Protein AF-A0A9Q1BJV1-F1 (afdb_monomer_lite)

Sequence (121 aa):
MAYTDNLCSFRCLAHHLKSDGDVSEETSMTLYRKYQTAVGKDIQPANFEGVSLLELGIIEKILKCNIYVYELKLDLESGQTSQDRESTMAELLRRSPCRYPDTIYLNYFEGHFSYTQRLDK

Secondary structure (DSSP, 8-state):
----STTHHHHHHHHHH-TTS---HHHHHHHHHHHHHHHT----GGG-----TTTHHHHHHHHTEEEEEEEEEE-------S-S---EEEEEEE--S---SEEEEEEEETTEEEEE--TT-

Organism: Holothuria leucospilota (NCBI:txid206669)

Radius of gyration: 16.23 Å; chains: 1; bounding box: 43×34×43 Å

Foldseek 3Di:
DPDPFQLQVLQLVLCVVCVPDDRDPVSSVVLVVQLCVQVVHDDDRVRDLHADPVSVLSSCVVNLEWEWEWEWDFPPPDPDPPDDDRDTDIHTPD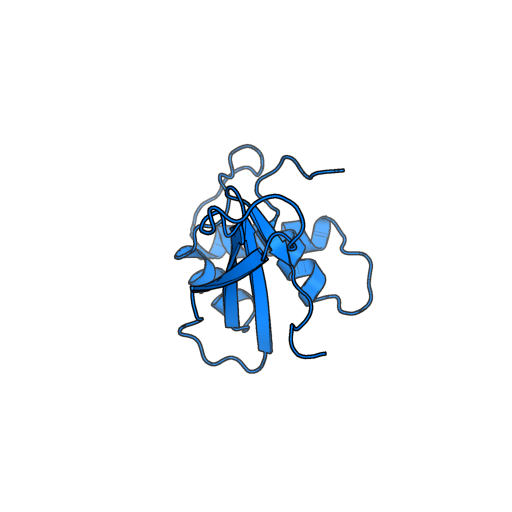GGPDDGPHYWYWYDDPSGTDGDDDPPD

pLDDT: mean 77.23, std 15.17, range [34.16, 93.19]

Structure (mmCIF, N/CA/C/O backbone):
data_AF-A0A9Q1BJV1-F1
#
_entry.id   AF-A0A9Q1BJV1-F1
#
loop_
_atom_site.group_PDB
_atom_site.id
_atom_site.type_symbol
_atom_site.label_atom_id
_atom_site.label_alt_id
_atom_site.label_comp_id
_atom_site.label_asym_id
_atom_site.label_entity_id
_atom_site.label_seq_id
_atom_site.pdbx_PDB_ins_code
_atom_site.Cartn_x
_atom_site.Cartn_y
_atom_site.Cartn_z
_atom_site.occupancy
_atom_site.B_iso_or_equiv
_atom_site.auth_seq_id
_atom_site.auth_comp_id
_atom_site.auth_asym_id
_atom_site.auth_atom_id
_atom_site.pdbx_PDB_model_num
ATOM 1 N N . MET A 1 1 ? 1.399 9.147 -16.723 1.00 34.16 1 MET A N 1
ATOM 2 C CA . MET A 1 1 ? 2.051 10.079 -15.777 1.00 34.16 1 MET A CA 1
ATOM 3 C C . MET A 1 1 ? 2.532 9.263 -14.596 1.00 34.16 1 MET A C 1
ATOM 5 O O . MET A 1 1 ? 1.733 8.504 -14.064 1.00 34.16 1 MET A O 1
ATOM 9 N N . ALA A 1 2 ? 3.811 9.355 -14.233 1.00 46.75 2 ALA A N 1
ATOM 10 C CA . ALA A 1 2 ? 4.285 8.783 -12.978 1.00 46.75 2 ALA A CA 1
ATOM 11 C C . ALA A 1 2 ? 3.706 9.624 -11.833 1.00 46.75 2 ALA A C 1
ATOM 13 O O . ALA A 1 2 ? 3.829 10.849 -11.848 1.00 46.75 2 ALA A O 1
ATOM 14 N N . TYR A 1 3 ? 3.007 8.988 -10.898 1.00 52.84 3 TYR A N 1
ATOM 15 C CA . TYR A 1 3 ? 2.522 9.669 -9.702 1.00 52.84 3 TYR A CA 1
ATOM 16 C C . TYR A 1 3 ? 3.732 10.021 -8.827 1.00 52.84 3 TYR A C 1
ATOM 18 O O . TYR A 1 3 ? 4.533 9.142 -8.522 1.00 52.84 3 TYR A O 1
ATOM 26 N N . THR A 1 4 ? 3.884 11.293 -8.457 1.00 60.56 4 THR A N 1
ATOM 27 C CA . THR A 1 4 ? 5.036 11.797 -7.683 1.00 60.56 4 THR A CA 1
ATOM 28 C C . THR A 1 4 ? 4.801 11.797 -6.173 1.00 60.56 4 THR A C 1
ATOM 30 O O . THR A 1 4 ? 5.626 12.307 -5.424 1.00 60.56 4 THR A O 1
ATOM 33 N N . ASP A 1 5 ? 3.662 11.282 -5.715 1.00 66.94 5 ASP A N 1
ATOM 34 C CA . ASP A 1 5 ? 3.328 11.156 -4.302 1.00 66.94 5 ASP A CA 1
ATOM 35 C C . ASP A 1 5 ? 3.464 9.701 -3.825 1.00 66.94 5 ASP A C 1
ATOM 37 O O . ASP A 1 5 ? 3.259 8.729 -4.559 1.00 66.94 5 ASP A O 1
ATOM 41 N N . ASN A 1 6 ? 3.774 9.525 -2.542 1.00 77.06 6 ASN A N 1
ATOM 42 C CA . ASN A 1 6 ? 4.031 8.201 -1.969 1.00 77.06 6 ASN A CA 1
ATOM 43 C C . ASN A 1 6 ? 2.744 7.414 -1.651 1.00 77.06 6 ASN A C 1
ATOM 45 O O . ASN A 1 6 ? 2.741 6.502 -0.829 1.00 77.06 6 ASN A O 1
ATOM 49 N N . LEU A 1 7 ? 1.633 7.735 -2.323 1.00 80.12 7 LEU A N 1
ATOM 50 C CA . LEU A 1 7 ? 0.338 7.056 -2.190 1.00 80.12 7 LEU A CA 1
ATOM 51 C C . LEU A 1 7 ? 0.198 5.840 -3.127 1.00 80.12 7 LEU A C 1
ATOM 53 O O . LEU A 1 7 ? -0.883 5.254 -3.227 1.00 80.12 7 LEU A O 1
ATOM 57 N N . CYS A 1 8 ? 1.277 5.448 -3.817 1.00 79.12 8 CYS A N 1
ATOM 58 C CA . CYS A 1 8 ? 1.302 4.353 -4.792 1.00 79.12 8 CYS A CA 1
ATOM 59 C C . CYS A 1 8 ? 0.718 3.038 -4.250 1.00 79.12 8 CYS A C 1
ATOM 61 O O . CYS A 1 8 ? -0.095 2.408 -4.925 1.00 79.12 8 CYS A O 1
ATOM 63 N N . SER A 1 9 ? 1.026 2.674 -3.005 1.00 78.19 9 SER A N 1
ATOM 64 C CA . SER A 1 9 ? 0.474 1.492 -2.342 1.00 78.19 9 SER A CA 1
ATOM 65 C C . SER A 1 9 ? -1.051 1.565 -2.218 1.00 78.19 9 SER A C 1
ATOM 67 O O . SER A 1 9 ? -1.728 0.608 -2.577 1.00 78.19 9 SER A O 1
ATOM 69 N N . PHE A 1 10 ? -1.636 2.701 -1.828 1.00 84.75 10 PHE A N 1
ATOM 70 C CA . PHE A 1 10 ? -3.099 2.841 -1.750 1.00 84.75 10 PHE A CA 1
ATOM 71 C C . PHE A 1 10 ? -3.784 2.788 -3.110 1.00 84.75 10 PHE A C 1
ATOM 73 O O . PHE A 1 10 ? -4.866 2.212 -3.211 1.00 84.75 10 PHE A O 1
ATOM 80 N N . ARG A 1 11 ? -3.146 3.313 -4.160 1.00 82.81 11 ARG A N 1
ATOM 81 C CA . ARG A 1 11 ? -3.661 3.189 -5.532 1.00 82.81 11 ARG A CA 1
ATOM 82 C C . ARG A 1 11 ? -3.648 1.744 -6.012 1.00 82.81 11 ARG A C 1
ATOM 84 O O . ARG A 1 11 ? -4.652 1.276 -6.541 1.00 82.81 11 ARG A O 1
ATOM 91 N N . CYS A 1 12 ? -2.556 1.019 -5.761 1.00 77.06 12 CYS A N 1
ATOM 92 C CA . CYS A 1 12 ? -2.451 -0.410 -6.069 1.00 77.06 12 CYS A CA 1
ATOM 93 C C . CYS A 1 12 ? -3.575 -1.209 -5.397 1.00 77.06 12 CYS A C 1
ATOM 95 O O . CYS A 1 12 ? -4.214 -2.059 -6.014 1.00 77.06 12 CYS A O 1
ATOM 97 N N . LEU A 1 13 ? -3.859 -0.895 -4.135 1.00 78.56 13 LEU A N 1
ATOM 98 C CA . LEU A 1 13 ? -4.906 -1.555 -3.361 1.00 78.56 13 LEU A CA 1
ATOM 99 C C . LEU A 1 13 ? -6.307 -1.180 -3.848 1.00 78.56 13 LEU A C 1
ATOM 101 O O . LEU A 1 13 ? -7.168 -2.045 -3.973 1.00 78.56 13 LEU A O 1
ATOM 105 N N . ALA A 1 14 ? -6.540 0.094 -4.156 1.00 80.94 14 ALA A N 1
ATOM 106 C CA . ALA A 1 14 ? -7.817 0.555 -4.681 1.00 80.94 14 ALA A CA 1
ATOM 107 C C . ALA A 1 14 ? -8.132 -0.079 -6.050 1.00 80.94 14 ALA A C 1
ATOM 109 O O . ALA A 1 14 ? -9.287 -0.418 -6.303 1.00 80.94 14 ALA A O 1
ATOM 110 N N . HIS A 1 15 ? -7.109 -0.326 -6.874 1.00 77.56 15 HIS A N 1
ATOM 111 C CA . HIS A 1 15 ? -7.230 -1.092 -8.116 1.00 77.56 15 HIS A CA 1
ATOM 112 C C . HIS A 1 15 ? -7.591 -2.558 -7.872 1.00 77.56 15 HIS A C 1
ATOM 114 O O . HIS A 1 15 ? -8.456 -3.100 -8.551 1.00 77.56 15 HIS A O 1
ATOM 120 N N . HIS A 1 16 ? -6.983 -3.212 -6.882 1.00 76.25 16 HIS A N 1
ATOM 121 C CA . HIS A 1 16 ? -7.348 -4.588 -6.547 1.00 76.25 16 HIS A CA 1
ATOM 122 C C . HIS A 1 16 ? -8.817 -4.718 -6.101 1.00 76.25 16 HIS A C 1
ATOM 124 O O . HIS A 1 16 ? -9.500 -5.667 -6.481 1.00 76.25 16 HIS A O 1
ATOM 130 N N . LEU A 1 17 ? -9.314 -3.748 -5.325 1.00 72.62 17 LEU A N 1
ATOM 131 C CA . LEU A 1 17 ? -10.692 -3.736 -4.821 1.00 72.62 17 LEU A CA 1
ATOM 132 C C . LEU A 1 17 ? -11.741 -3.448 -5.904 1.00 72.62 17 LEU A C 1
ATOM 134 O O . LEU A 1 17 ? -12.892 -3.854 -5.756 1.00 72.62 17 LEU A O 1
ATOM 138 N N . LYS A 1 18 ? -11.374 -2.728 -6.970 1.00 69.69 18 LYS A N 1
ATOM 139 C CA . LYS A 1 18 ? -12.258 -2.419 -8.098 1.00 69.69 18 LYS A CA 1
ATOM 140 C C . LYS A 1 18 ? -11.823 -3.225 -9.313 1.00 69.69 18 LYS A C 1
ATOM 142 O O . LYS A 1 18 ? -11.171 -2.708 -10.208 1.00 69.69 18 LYS A O 1
ATOM 147 N N . SER A 1 19 ? -12.206 -4.496 -9.332 1.00 56.78 19 SER A N 1
ATOM 148 C CA . SER A 1 19 ? -11.769 -5.478 -10.330 1.00 56.78 19 SER A CA 1
ATOM 149 C C . SER A 1 19 ? -12.087 -5.116 -11.794 1.00 56.78 19 SER A C 1
ATOM 151 O O . SER A 1 19 ? -11.478 -5.717 -12.666 1.00 56.78 19 SER A O 1
ATOM 153 N N . ASP A 1 20 ? -12.968 -4.138 -12.063 1.00 52.97 20 ASP A N 1
ATOM 154 C CA . ASP A 1 20 ? -13.403 -3.726 -13.416 1.00 52.97 20 ASP A CA 1
ATOM 155 C C . ASP A 1 20 ? -13.715 -2.210 -13.548 1.00 52.97 20 ASP A C 1
ATOM 157 O O . ASP A 1 20 ? -14.495 -1.798 -14.407 1.00 52.97 20 ASP A O 1
ATOM 161 N N . GLY A 1 21 ? -13.169 -1.341 -12.684 1.00 55.19 21 GLY A N 1
ATOM 162 C CA . GLY A 1 21 ? -13.578 0.072 -12.639 1.00 55.19 21 GLY A CA 1
ATOM 163 C C . GLY A 1 21 ? -12.441 1.077 -12.519 1.00 55.19 21 GLY A C 1
ATOM 164 O O . GLY A 1 21 ? -11.395 0.788 -11.946 1.00 55.19 21 GLY A O 1
ATOM 165 N N . ASP A 1 22 ? -12.697 2.295 -13.002 1.00 58.41 22 ASP A N 1
ATOM 166 C CA . ASP A 1 22 ? -11.780 3.420 -12.849 1.00 58.41 22 ASP A CA 1
ATOM 167 C C . ASP A 1 22 ? -11.561 3.710 -11.351 1.00 58.41 22 ASP A C 1
ATOM 169 O O . ASP A 1 22 ? -12.503 3.879 -10.555 1.00 58.41 22 ASP A O 1
ATOM 173 N N . VAL A 1 23 ? -10.299 3.687 -10.928 1.00 62.44 23 VAL A N 1
ATOM 174 C CA . VAL A 1 23 ? -9.928 3.856 -9.524 1.00 62.44 23 VAL A CA 1
ATOM 175 C C . VAL A 1 23 ? -9.969 5.338 -9.202 1.00 62.44 23 VAL A C 1
ATOM 177 O O . VAL A 1 23 ? -9.014 6.070 -9.451 1.00 62.44 23 VAL A O 1
ATOM 180 N N . SER A 1 24 ? -11.081 5.791 -8.622 1.00 69.69 24 SER A N 1
ATOM 181 C CA . SER A 1 24 ? -11.185 7.180 -8.183 1.00 69.69 24 SER A CA 1
ATOM 182 C C . SER A 1 24 ? -10.121 7.500 -7.130 1.00 69.69 24 SER A C 1
ATOM 184 O O . SER A 1 24 ? -9.846 6.708 -6.219 1.00 69.69 24 SER A O 1
ATOM 186 N N . GLU A 1 25 ? -9.564 8.705 -7.217 1.00 77.12 25 GLU A N 1
ATOM 187 C CA . GLU A 1 25 ? -8.655 9.266 -6.215 1.00 77.12 25 GLU A CA 1
ATOM 188 C C . GLU A 1 25 ? -9.263 9.205 -4.802 1.00 77.12 25 GLU A C 1
ATOM 190 O O . GLU A 1 25 ? -8.583 8.875 -3.830 1.00 77.12 25 GLU A O 1
ATOM 195 N N . GLU A 1 26 ? -10.583 9.376 -4.702 1.00 82.06 26 GLU A N 1
ATOM 196 C CA . GLU A 1 26 ? -11.358 9.236 -3.468 1.00 82.06 26 GLU A CA 1
ATOM 197 C C . GLU A 1 26 ? -11.228 7.849 -2.812 1.00 82.06 26 GLU A C 1
ATOM 199 O O . GLU A 1 26 ? -11.150 7.749 -1.583 1.00 82.06 26 GLU A O 1
ATOM 204 N N . THR A 1 27 ? -11.152 6.773 -3.604 1.00 82.94 27 THR A N 1
ATOM 205 C CA . THR A 1 27 ? -10.988 5.411 -3.068 1.00 82.94 27 THR A CA 1
ATOM 206 C C . THR A 1 27 ? -9.609 5.267 -2.425 1.00 82.94 27 THR A C 1
ATOM 208 O O . THR A 1 27 ? -9.493 4.796 -1.292 1.00 82.94 27 THR A O 1
ATOM 211 N N . SER A 1 28 ? -8.568 5.749 -3.108 1.00 83.62 28 SER A N 1
ATOM 212 C CA . SER A 1 28 ? -7.188 5.722 -2.606 1.00 83.62 28 SER A CA 1
ATOM 213 C C . SER A 1 28 ? -7.034 6.578 -1.344 1.00 83.62 28 SER A C 1
ATOM 215 O O . SER A 1 28 ? -6.454 6.132 -0.355 1.00 83.62 28 SER A O 1
ATOM 217 N N . MET A 1 29 ? -7.646 7.765 -1.323 1.00 87.38 29 MET A N 1
ATOM 218 C CA . MET A 1 29 ? -7.661 8.649 -0.154 1.00 87.38 29 MET A CA 1
ATOM 219 C C . MET A 1 29 ? -8.455 8.075 1.022 1.00 87.38 29 MET A C 1
ATOM 221 O O . MET A 1 29 ? -8.074 8.256 2.178 1.00 87.38 29 MET A O 1
ATOM 225 N N . THR A 1 30 ? -9.534 7.336 0.760 1.00 88.75 30 THR A N 1
ATOM 226 C CA . THR A 1 30 ? -10.270 6.622 1.811 1.00 88.75 30 THR A CA 1
ATOM 227 C C . THR A 1 30 ? -9.406 5.538 2.452 1.00 88.75 30 THR A C 1
ATOM 229 O O . THR A 1 30 ? -9.404 5.399 3.676 1.00 88.75 30 THR A O 1
ATOM 232 N N . LEU A 1 31 ? -8.631 4.792 1.655 1.00 88.00 31 LEU A N 1
ATOM 233 C CA . LEU A 1 31 ? -7.680 3.809 2.180 1.00 88.00 31 LEU A CA 1
ATOM 234 C C . LEU A 1 31 ? -6.557 4.473 2.982 1.00 88.00 31 LEU A C 1
ATOM 236 O O . LEU A 1 31 ? -6.234 3.993 4.068 1.00 88.00 31 LEU A O 1
ATOM 240 N N . TYR A 1 32 ? -6.038 5.607 2.507 1.00 90.69 32 TYR A N 1
ATOM 241 C CA . TYR A 1 32 ? -5.047 6.397 3.235 1.00 90.69 32 TYR A CA 1
ATOM 242 C C . TYR A 1 32 ? -5.562 6.849 4.609 1.00 90.69 32 TYR A C 1
ATOM 244 O O . TYR A 1 32 ? -4.904 6.619 5.620 1.00 90.69 32 TYR A O 1
ATOM 252 N N . ARG A 1 33 ? -6.784 7.388 4.689 1.00 90.94 33 ARG A N 1
ATOM 253 C CA . ARG A 1 33 ? -7.401 7.806 5.964 1.00 90.94 33 ARG A CA 1
ATOM 254 C C . ARG A 1 33 ? -7.614 6.642 6.932 1.00 90.94 33 ARG A C 1
ATOM 256 O O . ARG A 1 33 ? -7.401 6.784 8.138 1.00 90.94 33 ARG A O 1
ATOM 263 N N . LYS A 1 34 ? -8.005 5.468 6.422 1.00 90.81 34 LYS A N 1
ATOM 264 C CA . LYS A 1 34 ? -8.108 4.246 7.240 1.00 90.81 34 LYS A CA 1
ATOM 265 C C . LYS A 1 34 ? -6.744 3.828 7.784 1.00 90.81 34 LYS A C 1
ATOM 267 O O . LYS A 1 34 ? -6.648 3.451 8.948 1.00 90.81 34 LYS A O 1
ATOM 272 N N . TYR A 1 35 ? -5.7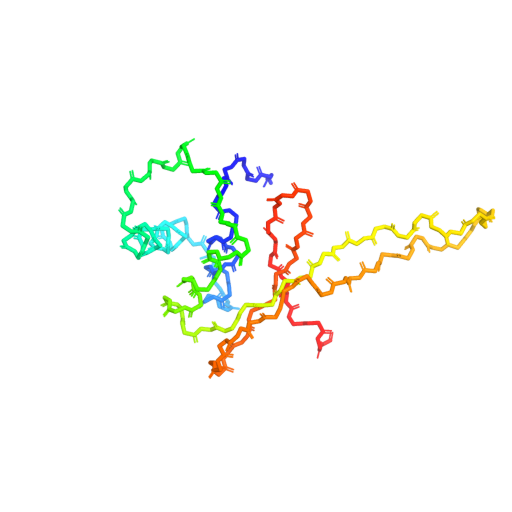02 3.927 6.962 1.00 92.50 35 TYR A N 1
ATOM 273 C CA . TYR A 1 35 ? -4.328 3.673 7.377 1.00 92.50 35 TYR A CA 1
ATOM 274 C C . TYR A 1 35 ? -3.873 4.643 8.472 1.00 92.50 35 TYR A C 1
ATOM 276 O O . TYR A 1 35 ? -3.467 4.180 9.533 1.00 92.50 35 TYR A O 1
ATOM 284 N N . GLN A 1 36 ? -4.027 5.955 8.266 1.00 92.69 36 GLN A N 1
ATOM 285 C CA . GLN A 1 36 ? -3.710 6.999 9.251 1.00 92.69 36 GLN A CA 1
ATOM 286 C C . GLN A 1 36 ? -4.375 6.733 10.607 1.00 92.69 36 GLN A C 1
ATOM 288 O O . GLN A 1 36 ? -3.721 6.750 11.651 1.00 92.69 36 GLN A O 1
ATOM 293 N N . THR A 1 37 ? -5.668 6.396 10.571 1.00 92.44 37 THR A N 1
ATOM 294 C CA . THR A 1 37 ? -6.439 6.024 11.763 1.00 92.44 37 THR A CA 1
ATOM 295 C C . THR A 1 37 ? -5.835 4.805 12.464 1.00 92.44 37 THR A C 1
ATOM 297 O O . THR A 1 37 ? -5.692 4.800 13.683 1.00 92.44 37 THR A O 1
ATOM 300 N N . ALA A 1 38 ? -5.442 3.778 11.705 1.00 90.44 38 ALA A N 1
ATOM 301 C CA . ALA A 1 38 ? -4.883 2.545 12.252 1.00 90.44 38 ALA A CA 1
ATOM 302 C C . ALA A 1 38 ? -3.463 2.709 12.823 1.00 90.44 38 ALA A C 1
ATOM 304 O O . ALA A 1 38 ? -3.121 2.015 13.779 1.00 90.44 38 ALA A O 1
ATOM 305 N N . VAL A 1 39 ? -2.646 3.612 12.268 1.00 89.75 39 VAL A N 1
ATOM 306 C CA . VAL A 1 39 ? -1.311 3.937 12.810 1.00 89.75 39 VAL A CA 1
ATOM 307 C C . VAL A 1 39 ? -1.348 5.003 13.907 1.00 89.75 39 VAL A C 1
ATOM 309 O O . VAL A 1 39 ? -0.319 5.264 14.527 1.00 89.75 39 VAL A O 1
ATOM 312 N N . GLY A 1 40 ? -2.507 5.625 14.150 1.00 89.88 40 GLY A N 1
ATOM 313 C CA . GLY A 1 40 ? -2.661 6.702 15.129 1.00 89.88 40 GLY A CA 1
ATOM 314 C C . GLY A 1 40 ? -1.880 7.970 14.769 1.00 89.88 40 GLY A C 1
ATOM 315 O O . GLY A 1 40 ? -1.451 8.691 15.666 1.00 89.88 40 GLY A O 1
ATOM 316 N N . LYS A 1 41 ? -1.656 8.227 13.473 1.00 87.50 41 LYS A N 1
ATOM 317 C CA . LYS A 1 41 ? -0.904 9.390 12.982 1.00 87.50 41 LYS A CA 1
ATOM 318 C C . LYS A 1 41 ? -1.750 10.187 12.000 1.00 87.50 41 LYS A C 1
ATOM 320 O O . LYS A 1 41 ? -2.224 9.636 11.010 1.00 87.50 41 LYS A O 1
ATOM 325 N N . ASP A 1 42 ? -1.866 11.487 12.245 1.00 89.19 42 ASP A N 1
ATOM 326 C CA . ASP A 1 42 ? -2.422 12.436 11.283 1.00 89.19 42 ASP A CA 1
ATOM 327 C C . ASP A 1 42 ? -1.275 13.061 10.479 1.00 89.19 42 ASP A C 1
ATOM 329 O O . ASP A 1 42 ? -0.544 13.927 10.960 1.00 89.19 42 ASP A O 1
ATOM 333 N N . ILE A 1 43 ? -1.050 12.531 9.276 1.00 86.56 43 ILE A N 1
ATOM 334 C CA . ILE A 1 43 ? 0.044 12.935 8.383 1.00 86.56 43 ILE A CA 1
ATOM 335 C C . ILE A 1 43 ? -0.574 13.613 7.167 1.00 86.56 43 ILE A C 1
ATOM 337 O O . ILE A 1 43 ? -1.435 13.044 6.512 1.00 86.56 43 ILE A O 1
ATOM 341 N N . GLN A 1 44 ? -0.139 14.816 6.815 1.00 85.12 44 GLN A N 1
ATOM 342 C CA . GLN A 1 44 ? -0.602 15.415 5.562 1.00 85.12 44 GLN A CA 1
ATOM 343 C C . GLN A 1 44 ? -0.065 14.608 4.367 1.00 85.12 44 GLN A C 1
ATOM 345 O O . GLN A 1 44 ? 1.112 14.249 4.395 1.00 85.12 44 GLN A O 1
ATOM 350 N N . PRO A 1 45 ? -0.853 14.362 3.299 1.00 82.94 45 PRO A N 1
ATOM 351 C CA . PRO A 1 45 ? -0.399 13.589 2.138 1.00 82.94 45 PRO A CA 1
ATOM 352 C C . PRO A 1 45 ? 0.933 14.071 1.547 1.00 82.94 45 PRO A C 1
ATOM 354 O O . PRO A 1 45 ? 1.764 13.258 1.162 1.00 82.94 45 PRO A O 1
ATOM 357 N N . ALA A 1 46 ? 1.166 15.389 1.544 1.00 82.75 46 ALA A N 1
ATOM 358 C CA . ALA A 1 46 ? 2.406 16.002 1.062 1.00 82.75 46 ALA A CA 1
ATOM 359 C C . ALA A 1 46 ? 3.656 15.618 1.879 1.00 82.75 46 ALA A C 1
ATOM 361 O O . ALA A 1 46 ? 4.764 15.672 1.360 1.00 82.75 46 ALA A O 1
ATOM 362 N N . ASN A 1 47 ? 3.473 15.214 3.138 1.00 84.38 47 ASN A N 1
ATOM 363 C CA . ASN A 1 47 ? 4.536 14.798 4.055 1.00 84.38 47 ASN A CA 1
ATOM 364 C C . ASN A 1 47 ? 4.569 13.274 4.238 1.00 84.38 47 ASN A C 1
ATOM 366 O O . ASN A 1 47 ? 5.239 12.768 5.135 1.00 84.38 47 ASN A O 1
ATOM 370 N N . PHE A 1 48 ? 3.780 12.531 3.461 1.00 86.38 48 PHE A N 1
ATOM 371 C CA . PHE A 1 48 ? 3.720 11.087 3.578 1.00 86.38 48 PHE A CA 1
ATOM 372 C C . PHE A 1 48 ? 4.906 10.447 2.854 1.00 86.38 48 PHE A C 1
ATOM 374 O O . PHE A 1 48 ? 5.083 10.630 1.653 1.00 86.38 48 PHE A O 1
ATOM 381 N N . GLU A 1 49 ? 5.702 9.665 3.579 1.00 85.25 49 GLU A N 1
ATOM 382 C CA . GLU A 1 49 ? 6.915 9.013 3.057 1.00 85.25 49 GLU A CA 1
ATOM 383 C C . GLU A 1 49 ? 6.639 7.645 2.413 1.00 85.25 49 GLU A C 1
ATOM 385 O O . GLU A 1 49 ? 7.549 6.988 1.918 1.00 85.25 49 GLU A O 1
ATOM 390 N N . GLY A 1 50 ? 5.377 7.214 2.392 1.00 85.38 50 GLY A N 1
ATOM 391 C CA . GLY A 1 50 ? 4.987 5.901 1.893 1.00 85.38 50 GLY A CA 1
ATOM 392 C C . GLY A 1 50 ? 4.729 4.899 3.009 1.00 85.38 50 GLY A C 1
ATOM 393 O O . GLY A 1 50 ? 4.647 5.235 4.189 1.00 85.38 50 GLY A O 1
ATOM 394 N N . VAL A 1 51 ? 4.526 3.648 2.605 1.00 86.50 51 VAL A N 1
ATOM 395 C CA . VAL A 1 51 ? 4.242 2.531 3.511 1.00 86.50 51 VAL A CA 1
ATOM 396 C C . VAL A 1 51 ? 5.466 1.630 3.541 1.00 86.50 51 VAL A C 1
ATOM 398 O O . VAL A 1 51 ? 5.881 1.138 2.501 1.00 86.50 51 VAL A O 1
ATOM 401 N N . SER A 1 52 ? 6.031 1.360 4.710 1.00 87.56 52 SER A N 1
ATOM 402 C CA . SER A 1 52 ? 7.113 0.379 4.835 1.00 87.56 52 SER A CA 1
ATOM 403 C C . SER A 1 52 ? 6.602 -1.066 4.720 1.00 87.56 52 SER A C 1
ATOM 405 O O . SER A 1 52 ? 5.430 -1.364 4.959 1.00 87.56 52 SER A O 1
ATOM 407 N N . LEU A 1 53 ? 7.499 -2.020 4.437 1.00 87.06 53 LEU A N 1
ATOM 408 C CA . LEU A 1 53 ? 7.154 -3.452 4.399 1.00 87.06 53 LEU A CA 1
ATOM 409 C C . LEU A 1 53 ? 6.545 -3.970 5.715 1.00 87.06 53 LEU A C 1
ATOM 411 O O . LEU A 1 53 ? 5.726 -4.894 5.701 1.00 87.06 53 LEU A O 1
ATOM 415 N N . LEU A 1 54 ? 6.933 -3.379 6.849 1.00 87.75 54 LEU A N 1
ATOM 416 C CA . LEU A 1 54 ? 6.387 -3.709 8.167 1.00 87.75 54 LEU A CA 1
ATOM 417 C C . LEU A 1 54 ? 4.943 -3.209 8.308 1.00 87.75 54 LEU A C 1
ATOM 419 O O . LEU A 1 54 ? 4.073 -3.930 8.802 1.00 87.75 54 LEU A O 1
ATOM 423 N N . GLU A 1 55 ? 4.667 -2.003 7.812 1.00 90.38 55 GLU A N 1
ATOM 424 C CA . GLU A 1 55 ? 3.345 -1.372 7.860 1.00 90.38 55 GLU A CA 1
ATOM 425 C C . GLU A 1 55 ? 2.326 -2.037 6.922 1.00 90.38 55 GLU A C 1
ATOM 427 O O . GLU A 1 55 ? 1.120 -1.914 7.148 1.00 90.38 55 GLU A O 1
ATOM 432 N N . LEU A 1 56 ? 2.764 -2.844 5.947 1.00 90.75 56 LEU A N 1
ATOM 433 C CA . LEU A 1 56 ? 1.859 -3.663 5.127 1.00 90.75 56 LEU A CA 1
ATOM 434 C C . LEU A 1 56 ? 0.962 -4.579 5.974 1.00 90.75 56 LEU A C 1
ATOM 436 O O . LEU A 1 56 ? -0.182 -4.820 5.600 1.00 90.75 56 LEU A O 1
ATOM 440 N N . GLY A 1 57 ? 1.418 -5.026 7.151 1.00 91.75 57 GLY A N 1
ATOM 441 C CA . GLY A 1 57 ? 0.584 -5.812 8.071 1.00 91.75 57 GLY A CA 1
ATOM 442 C C . GLY A 1 57 ? -0.645 -5.060 8.597 1.00 91.75 57 GLY A C 1
ATOM 443 O O . GLY A 1 57 ? -1.665 -5.665 8.930 1.00 91.75 57 GLY A O 1
ATOM 444 N N . ILE A 1 58 ? -0.573 -3.731 8.664 1.00 91.75 58 ILE A N 1
ATOM 445 C CA . ILE A 1 58 ? -1.692 -2.871 9.064 1.00 91.75 58 ILE A CA 1
ATOM 446 C C . ILE A 1 58 ? -2.707 -2.804 7.926 1.00 91.75 58 ILE A C 1
ATOM 448 O O . ILE A 1 58 ? -3.907 -2.968 8.148 1.00 91.75 58 ILE A O 1
ATOM 452 N N . ILE A 1 59 ? -2.218 -2.653 6.698 1.00 89.75 59 ILE A N 1
ATOM 453 C CA . ILE A 1 59 ? -3.048 -2.634 5.495 1.00 89.75 59 ILE A CA 1
ATOM 454 C C . ILE A 1 59 ? -3.789 -3.962 5.310 1.00 89.75 59 ILE A C 1
ATOM 456 O O . ILE A 1 59 ? -4.999 -3.957 5.083 1.00 89.75 59 ILE A O 1
ATOM 460 N N . GLU A 1 60 ? -3.104 -5.093 5.490 1.00 91.94 60 GLU A N 1
ATOM 461 C CA . GLU A 1 60 ? -3.708 -6.434 5.442 1.00 91.94 60 GLU A CA 1
ATOM 462 C C . GLU A 1 60 ? -4.907 -6.556 6.395 1.00 91.94 60 GLU A C 1
ATOM 464 O O . GLU A 1 60 ? -5.939 -7.131 6.051 1.00 91.94 60 GLU A O 1
ATOM 469 N N . LYS A 1 61 ? -4.820 -5.962 7.594 1.00 91.12 61 LYS A N 1
ATOM 470 C CA . LYS A 1 61 ? -5.921 -5.959 8.571 1.00 91.12 61 LYS A CA 1
ATOM 471 C C . LYS A 1 61 ? -7.088 -5.066 8.161 1.00 91.12 61 LYS A C 1
ATOM 473 O O . LYS A 1 61 ? -8.231 -5.451 8.417 1.00 91.12 61 LYS A O 1
ATOM 478 N N . ILE A 1 62 ? -6.809 -3.903 7.567 1.00 89.38 62 ILE A N 1
ATOM 479 C CA . ILE A 1 62 ? -7.826 -2.955 7.085 1.00 89.38 62 ILE A CA 1
ATOM 480 C C . ILE A 1 62 ? -8.639 -3.581 5.949 1.00 89.38 62 ILE A C 1
ATOM 482 O O . ILE A 1 62 ? -9.858 -3.428 5.911 1.00 89.38 62 ILE A O 1
ATOM 486 N N . LEU A 1 63 ? -7.959 -4.279 5.040 1.00 83.62 63 LEU A N 1
ATOM 487 C CA . LEU A 1 63 ? -8.551 -4.818 3.818 1.00 83.62 63 LEU A CA 1
ATOM 488 C C . LEU A 1 63 ? -9.005 -6.268 3.928 1.00 83.62 63 LEU A C 1
ATOM 490 O O . LEU A 1 63 ? -9.748 -6.724 3.067 1.00 83.62 63 LEU A O 1
ATOM 494 N N . LYS A 1 64 ? -8.581 -6.983 4.976 1.00 89.38 64 LYS A N 1
ATOM 495 C CA . LYS A 1 64 ? -8.824 -8.423 5.126 1.00 89.38 64 LYS A CA 1
ATOM 496 C C . LYS A 1 64 ? -8.306 -9.209 3.916 1.00 89.38 64 LYS A C 1
ATOM 498 O O . LYS A 1 64 ? -8.978 -10.108 3.428 1.00 89.38 64 LYS A O 1
ATOM 503 N N . CYS A 1 65 ? -7.093 -8.876 3.471 1.00 88.81 65 CYS A N 1
ATOM 504 C CA . CYS A 1 65 ? -6.374 -9.546 2.388 1.00 88.81 65 CYS A CA 1
ATOM 505 C C . CYS A 1 65 ? -4.917 -9.810 2.793 1.00 88.81 65 CYS A C 1
ATOM 507 O O . CYS A 1 65 ? -4.362 -9.118 3.646 1.00 88.81 65 CYS A O 1
ATOM 509 N N . ASN A 1 66 ? -4.282 -10.799 2.176 1.00 91.50 66 ASN A N 1
ATOM 510 C CA . ASN A 1 66 ? -2.847 -11.048 2.293 1.00 91.50 66 ASN A CA 1
ATOM 511 C C . ASN A 1 66 ? -2.104 -10.161 1.284 1.00 91.50 66 ASN A C 1
ATOM 513 O O . ASN A 1 66 ? -2.592 -9.974 0.173 1.00 91.50 66 ASN A O 1
ATOM 517 N N . ILE A 1 67 ? -0.923 -9.643 1.620 1.00 91.38 67 ILE A N 1
ATOM 518 C CA . ILE A 1 67 ? -0.080 -8.886 0.684 1.00 91.38 67 ILE A CA 1
ATOM 519 C C . ILE A 1 67 ? 1.251 -9.613 0.516 1.00 91.38 67 ILE A C 1
ATOM 521 O O . ILE A 1 67 ? 1.967 -9.865 1.484 1.00 91.38 67 ILE A O 1
ATOM 525 N N . TYR A 1 68 ? 1.581 -9.978 -0.715 1.00 92.69 68 TYR A N 1
ATOM 526 C CA . TYR A 1 68 ? 2.867 -10.554 -1.087 1.00 92.69 68 TYR A CA 1
ATOM 527 C C . TYR A 1 68 ? 3.642 -9.503 -1.871 1.00 92.69 68 TYR A C 1
ATOM 529 O O . TYR A 1 68 ? 3.065 -8.813 -2.709 1.00 92.69 68 TYR A O 1
ATOM 537 N N . VAL A 1 69 ? 4.933 -9.364 -1.581 1.00 90.56 69 VAL A N 1
ATOM 538 C CA . VAL A 1 69 ? 5.791 -8.374 -2.240 1.00 90.56 69 VAL A CA 1
ATOM 539 C C . VAL A 1 69 ? 6.917 -9.087 -2.957 1.00 90.56 69 VAL A C 1
ATOM 541 O O . VAL A 1 69 ? 7.630 -9.873 -2.333 1.00 90.56 69 VAL A O 1
ATOM 544 N N . TYR A 1 70 ? 7.077 -8.780 -4.236 1.00 89.69 70 TYR A N 1
ATOM 545 C CA . TYR A 1 70 ? 8.157 -9.253 -5.086 1.00 89.69 70 TYR A CA 1
ATOM 546 C C . TYR A 1 70 ? 9.054 -8.080 -5.462 1.00 89.69 70 TYR A C 1
ATOM 548 O O . TYR A 1 70 ? 8.557 -6.998 -5.747 1.00 89.69 70 TYR A O 1
ATOM 556 N N . GLU A 1 71 ? 10.360 -8.274 -5.469 1.00 87.56 71 GLU A N 1
ATOM 557 C CA . GLU A 1 71 ? 11.329 -7.312 -5.981 1.00 87.56 71 GLU A CA 1
ATOM 558 C C . GLU A 1 71 ? 11.791 -7.759 -7.368 1.00 87.56 71 GLU A C 1
ATOM 560 O O . GLU A 1 71 ? 12.121 -8.930 -7.564 1.00 87.56 71 GLU A O 1
ATOM 565 N N . LEU A 1 72 ? 11.793 -6.840 -8.336 1.00 78.81 72 LEU A N 1
ATOM 566 C CA . LEU A 1 72 ? 12.351 -7.104 -9.660 1.00 78.81 72 LEU A CA 1
ATOM 567 C C . LEU A 1 72 ? 13.852 -6.825 -9.621 1.00 78.81 72 LEU A C 1
ATOM 569 O O . LEU A 1 72 ? 14.264 -5.679 -9.439 1.00 78.81 72 LEU A O 1
ATOM 573 N N . LYS A 1 73 ? 14.662 -7.867 -9.803 1.00 76.19 73 LYS A N 1
ATOM 574 C CA . LYS A 1 73 ? 16.115 -7.758 -9.926 1.00 76.19 73 LYS A CA 1
ATOM 575 C C . LYS A 1 73 ? 16.520 -7.944 -11.382 1.00 76.19 73 LYS A C 1
ATOM 577 O O . LYS A 1 73 ? 16.071 -8.876 -12.054 1.00 76.19 73 LYS A O 1
ATOM 582 N N . LEU A 1 74 ? 17.369 -7.038 -11.858 1.00 67.12 74 LEU A N 1
ATOM 583 C CA . LEU A 1 74 ? 18.070 -7.201 -13.125 1.00 67.12 74 LEU A CA 1
ATOM 584 C C . LEU A 1 74 ? 19.233 -8.159 -12.876 1.00 67.12 74 LEU A C 1
ATOM 586 O O . LEU A 1 74 ? 20.117 -7.858 -12.072 1.00 67.12 74 LEU A O 1
ATOM 590 N N . ASP A 1 75 ? 19.206 -9.317 -13.528 1.00 62.34 75 ASP A N 1
ATOM 591 C CA . ASP A 1 75 ? 20.338 -10.232 -13.522 1.00 62.34 75 ASP A CA 1
ATOM 592 C C . ASP A 1 75 ? 21.477 -9.617 -14.347 1.00 62.34 75 ASP A C 1
ATOM 594 O O . ASP A 1 75 ? 21.46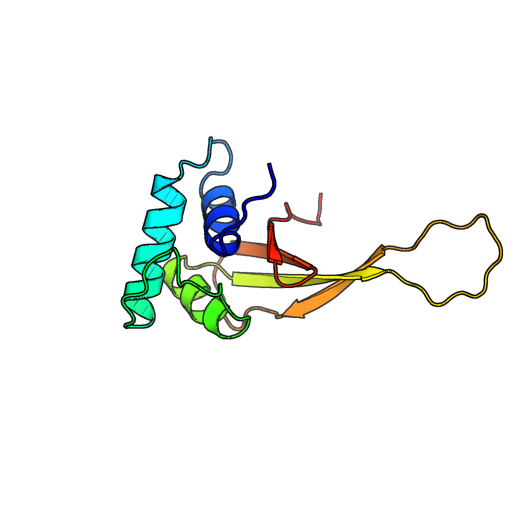0 -9.624 -15.578 1.00 62.34 75 ASP A O 1
ATOM 598 N N . LEU A 1 76 ? 22.435 -9.003 -13.650 1.00 57.28 76 LEU A N 1
ATOM 599 C CA . LEU A 1 76 ? 23.674 -8.488 -14.235 1.00 57.28 76 LEU A CA 1
ATOM 600 C C . LEU A 1 76 ? 24.788 -9.549 -14.220 1.00 57.28 76 LEU A C 1
ATOM 602 O O . LEU A 1 76 ? 25.896 -9.280 -14.688 1.00 57.28 76 LEU A O 1
ATOM 606 N N . GLU A 1 77 ? 24.521 -10.754 -13.706 1.00 55.78 77 GLU A N 1
ATOM 607 C CA . GLU A 1 77 ? 25.495 -11.836 -13.597 1.00 55.78 77 GLU A CA 1
ATOM 608 C C . GLU A 1 77 ? 25.358 -12.836 -14.740 1.00 55.78 77 GLU A C 1
ATOM 610 O O . GLU A 1 77 ? 25.142 -14.032 -14.574 1.00 55.78 77 GLU A O 1
ATOM 615 N N . SER A 1 78 ? 25.676 -12.372 -15.939 1.00 45.09 78 SER A N 1
ATOM 616 C CA . SER A 1 78 ? 26.547 -13.196 -16.762 1.00 45.09 78 SER A CA 1
ATOM 617 C C . SER A 1 78 ? 27.393 -12.304 -17.650 1.00 45.09 78 SER A C 1
ATOM 619 O O . SER A 1 78 ? 26.887 -11.512 -18.438 1.00 45.09 78 SER A O 1
ATOM 621 N N . GLY A 1 79 ? 28.714 -12.444 -17.542 1.00 50.22 79 GLY A N 1
ATOM 622 C CA . GLY A 1 79 ? 29.674 -11.927 -18.518 1.00 50.22 79 GLY A CA 1
ATOM 623 C C . GLY A 1 79 ? 29.546 -12.643 -19.867 1.00 50.22 79 GLY A C 1
ATOM 624 O O . GLY A 1 79 ? 30.537 -13.133 -20.400 1.00 50.22 79 GLY A O 1
ATOM 625 N N . GLN A 1 80 ? 28.327 -12.760 -20.390 1.00 49.34 80 GLN A N 1
ATOM 626 C CA . GLN A 1 80 ? 28.011 -13.342 -21.677 1.00 49.34 80 GLN A CA 1
ATOM 627 C C . GLN A 1 80 ? 27.794 -12.207 -22.670 1.00 49.34 80 GLN A C 1
ATOM 629 O O . GLN A 1 80 ? 26.930 -11.343 -22.540 1.00 49.34 80 GLN A O 1
ATOM 634 N N . THR A 1 81 ? 28.683 -12.194 -23.651 1.00 43.28 81 THR A N 1
ATOM 635 C CA . THR A 1 81 ? 28.688 -11.313 -24.806 1.00 43.28 81 THR A CA 1
ATOM 636 C C . THR A 1 81 ? 27.333 -11.327 -25.506 1.00 43.28 81 THR A C 1
ATOM 638 O O . THR A 1 81 ? 26.954 -12.338 -26.085 1.00 43.28 81 THR A O 1
ATOM 641 N N . SER A 1 82 ? 26.650 -10.181 -25.488 1.00 51.75 82 SER A N 1
ATOM 642 C CA . SER A 1 82 ? 25.820 -9.671 -26.586 1.00 51.75 82 SER A CA 1
ATOM 643 C C . SER A 1 82 ? 25.054 -10.728 -27.399 1.00 51.75 82 SER A C 1
ATOM 645 O O . SER A 1 82 ? 25.462 -11.012 -28.521 1.00 51.75 82 SER A O 1
ATOM 647 N N . GLN A 1 83 ? 23.957 -11.270 -26.850 1.00 50.22 83 GLN A N 1
ATOM 648 C CA . GLN A 1 83 ? 22.722 -11.633 -27.585 1.00 50.22 83 GLN A CA 1
ATOM 649 C C . GLN A 1 83 ? 21.648 -12.342 -26.739 1.00 50.22 83 GLN A C 1
ATOM 651 O O . GLN A 1 83 ? 20.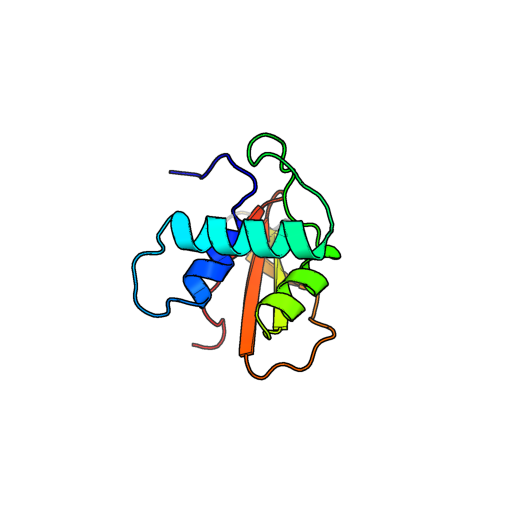533 -12.507 -27.235 1.00 50.22 83 GLN A O 1
ATOM 656 N N . ASP A 1 84 ? 21.918 -12.694 -25.480 1.00 48.78 84 ASP A N 1
ATOM 657 C CA . ASP A 1 84 ? 20.925 -13.334 -24.616 1.00 48.78 84 ASP A CA 1
ATOM 658 C C . ASP A 1 84 ? 20.211 -12.326 -23.708 1.00 48.78 84 ASP A C 1
ATOM 660 O O . ASP A 1 84 ? 20.802 -11.406 -23.147 1.00 48.78 84 ASP A O 1
ATOM 664 N N . ARG A 1 85 ? 18.886 -12.465 -23.659 1.00 50.28 85 ARG A N 1
ATOM 665 C CA . ARG A 1 85 ? 17.928 -11.537 -23.050 1.00 50.28 85 ARG A CA 1
ATOM 666 C C . ARG A 1 85 ? 18.271 -11.274 -21.583 1.00 50.28 85 ARG A C 1
ATOM 668 O O . ARG A 1 85 ? 18.438 -12.222 -20.819 1.00 50.28 85 ARG A O 1
ATOM 675 N N . GLU A 1 86 ? 18.273 -9.999 -21.195 1.00 54.69 86 GLU A N 1
ATOM 676 C CA . GLU A 1 86 ? 18.253 -9.570 -19.794 1.00 54.69 86 GLU A CA 1
ATOM 677 C C . GLU A 1 86 ? 17.192 -10.381 -19.037 1.00 54.69 86 GLU A C 1
ATOM 679 O O . GLU A 1 86 ? 15.987 -10.263 -19.281 1.00 54.69 86 GLU A O 1
ATOM 684 N N . SER A 1 87 ? 17.642 -11.275 -18.159 1.00 59.09 87 SER A N 1
ATOM 685 C CA . SER A 1 87 ? 16.748 -12.142 -17.403 1.00 59.09 87 SER A CA 1
ATOM 686 C C . SER A 1 87 ? 16.257 -11.354 -16.196 1.00 59.09 87 SER A C 1
ATOM 688 O O . SER A 1 87 ? 16.905 -11.307 -15.158 1.00 59.09 87 SER A O 1
ATOM 690 N N . THR A 1 88 ? 15.124 -10.667 -16.337 1.00 64.81 88 THR A N 1
ATOM 691 C CA . THR A 1 88 ? 14.473 -10.030 -15.184 1.00 64.81 88 THR A CA 1
ATOM 692 C C . THR A 1 88 ? 13.933 -11.129 -14.271 1.00 64.81 88 THR A C 1
ATOM 694 O O . THR A 1 88 ? 13.045 -11.883 -14.673 1.00 64.81 88 THR A O 1
ATOM 697 N N . MET A 1 89 ? 14.459 -11.232 -13.050 1.00 73.94 89 MET A N 1
ATOM 698 C CA . MET A 1 89 ? 13.985 -12.188 -12.047 1.00 73.94 89 MET A CA 1
ATOM 699 C C . MET A 1 89 ? 13.154 -11.476 -10.976 1.00 73.94 89 MET A C 1
ATOM 701 O O . MET A 1 89 ? 13.495 -10.380 -10.536 1.00 73.94 89 MET A O 1
ATOM 705 N N . ALA A 1 90 ? 12.058 -12.106 -10.548 1.00 81.06 90 ALA A N 1
ATOM 706 C CA . ALA A 1 90 ? 11.233 -11.629 -9.441 1.00 81.06 90 ALA A CA 1
ATOM 707 C C . ALA A 1 90 ? 11.558 -12.424 -8.168 1.00 81.06 90 ALA A C 1
ATOM 709 O O . ALA A 1 90 ? 11.304 -13.628 -8.100 1.00 81.06 90 ALA A O 1
ATOM 710 N N . GLU A 1 91 ? 12.094 -11.757 -7.148 1.00 88.00 91 GLU A N 1
ATOM 711 C CA . GLU A 1 91 ? 12.401 -12.361 -5.851 1.00 88.00 91 GLU A CA 1
ATOM 712 C C . GLU A 1 91 ? 11.312 -12.031 -4.831 1.00 88.00 91 GLU A C 1
ATOM 714 O O . GLU A 1 91 ? 10.853 -10.898 -4.732 1.00 88.00 91 GLU A O 1
ATOM 719 N N . LEU A 1 92 ? 10.883 -13.013 -4.039 1.00 89.56 92 LEU A N 1
ATOM 720 C CA . LEU A 1 92 ? 9.880 -12.791 -3.003 1.00 89.56 92 LEU A CA 1
ATOM 721 C C . LEU A 1 92 ? 10.490 -12.082 -1.786 1.00 89.56 92 LEU A C 1
ATOM 723 O O . LEU A 1 92 ? 11.130 -12.713 -0.950 1.00 89.56 92 LEU A O 1
ATOM 727 N N . LEU A 1 93 ? 10.207 -10.789 -1.649 1.00 90.81 93 LEU A N 1
ATOM 728 C CA . LEU A 1 93 ? 10.703 -9.933 -0.572 1.00 90.81 93 LEU A CA 1
ATOM 729 C C . LEU A 1 93 ? 9.900 -10.085 0.730 1.00 90.81 93 LEU A C 1
ATOM 731 O O . LEU A 1 93 ? 10.443 -9.980 1.828 1.00 90.81 93 LEU A O 1
ATOM 735 N N . ARG A 1 94 ? 8.586 -10.328 0.629 1.00 92.56 94 ARG A N 1
ATOM 736 C CA . ARG A 1 94 ? 7.700 -10.473 1.798 1.00 92.56 94 ARG A CA 1
ATOM 737 C C . ARG A 1 94 ? 6.537 -11.414 1.510 1.00 92.56 94 ARG A C 1
ATOM 739 O O . ARG A 1 94 ? 5.782 -11.198 0.563 1.00 92.56 94 ARG A O 1
ATOM 746 N N . ARG A 1 95 ? 6.310 -12.380 2.406 1.00 93.19 95 ARG A N 1
ATOM 747 C CA . ARG A 1 95 ? 5.036 -13.112 2.519 1.00 93.19 95 ARG A CA 1
ATOM 748 C C . ARG A 1 95 ? 4.169 -12.506 3.612 1.00 93.19 95 ARG A C 1
ATOM 750 O O . ARG A 1 95 ? 4.674 -12.087 4.652 1.00 93.19 95 ARG A O 1
ATOM 757 N N . SER A 1 96 ? 2.859 -12.522 3.396 1.00 92.19 96 SER A N 1
ATOM 758 C CA . SER A 1 96 ? 1.910 -12.184 4.452 1.00 92.19 96 SER A CA 1
ATOM 759 C C . SER A 1 96 ? 1.990 -13.195 5.603 1.00 92.19 96 SER A C 1
ATOM 761 O O . SER A 1 96 ? 1.970 -14.400 5.340 1.00 92.19 96 SER A O 1
ATOM 763 N N . PRO A 1 97 ? 2.015 -12.746 6.871 1.00 90.50 97 PRO A N 1
ATOM 764 C CA . PRO A 1 97 ? 1.794 -13.622 8.018 1.00 90.50 97 PRO A CA 1
ATOM 765 C C . PRO A 1 97 ? 0.299 -13.908 8.262 1.00 90.50 97 PRO A C 1
ATOM 767 O O . PRO A 1 97 ? -0.040 -14.720 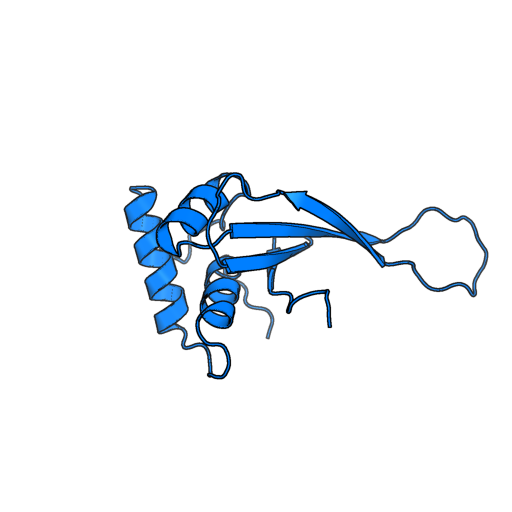9.125 1.00 90.50 97 PRO A O 1
ATOM 770 N N . CYS A 1 98 ? -0.606 -13.226 7.550 1.00 89.75 98 CYS A N 1
ATOM 771 C CA . CYS A 1 98 ? -2.049 -13.376 7.703 1.00 89.75 98 CYS A CA 1
ATOM 772 C C . CYS A 1 98 ? -2.590 -14.599 6.935 1.00 89.75 98 CYS A C 1
ATOM 774 O O . CYS A 1 98 ? -1.888 -15.233 6.148 1.00 89.75 98 CYS A O 1
ATOM 776 N N . ARG A 1 99 ? -3.858 -14.948 7.192 1.00 90.81 99 ARG A N 1
ATOM 777 C CA . ARG A 1 99 ? -4.585 -16.040 6.515 1.00 90.81 99 ARG A CA 1
ATOM 778 C C . ARG A 1 99 ? -5.967 -15.586 6.052 1.00 90.81 99 ARG A C 1
ATOM 780 O O . ARG A 1 99 ? -6.985 -16.146 6.448 1.00 90.81 99 ARG A O 1
ATOM 787 N N . TYR A 1 100 ? -5.996 -14.516 5.276 1.00 91.94 100 TYR A N 1
ATOM 788 C CA . TYR A 1 100 ? -7.216 -14.044 4.632 1.00 91.94 100 TYR A CA 1
ATOM 789 C C . TYR A 1 100 ? -7.515 -14.844 3.351 1.00 91.94 100 TYR A C 1
ATOM 791 O O . TYR A 1 100 ? -6.595 -15.464 2.812 1.00 91.94 100 TYR A O 1
ATOM 799 N N . PRO A 1 101 ? -8.773 -14.865 2.868 1.00 86.62 101 PRO A N 1
ATOM 800 C CA . PRO A 1 101 ? -9.138 -15.608 1.657 1.00 86.62 101 PRO A CA 1
ATOM 801 C C . PRO A 1 101 ? -8.499 -15.036 0.381 1.00 86.62 101 PRO A C 1
ATOM 803 O O . PRO A 1 101 ? -8.162 -15.803 -0.518 1.00 86.62 101 PRO A O 1
ATOM 806 N N . ASP A 1 102 ? -8.265 -13.722 0.333 1.00 87.12 102 ASP A N 1
ATOM 807 C CA . ASP A 1 102 ? -7.730 -13.035 -0.845 1.00 87.12 102 ASP A CA 1
ATOM 808 C C . ASP A 1 102 ? -6.253 -12.668 -0.680 1.00 87.12 102 ASP A C 1
ATOM 810 O O . ASP A 1 102 ? -5.797 -12.348 0.421 1.00 87.12 102 ASP A O 1
ATOM 814 N N . THR A 1 103 ? -5.499 -12.690 -1.785 1.00 89.06 103 THR A N 1
ATOM 815 C CA . THR A 1 103 ? -4.074 -12.320 -1.822 1.00 89.06 103 THR A CA 1
ATOM 816 C C . THR A 1 103 ? -3.800 -11.302 -2.926 1.00 89.06 103 THR A C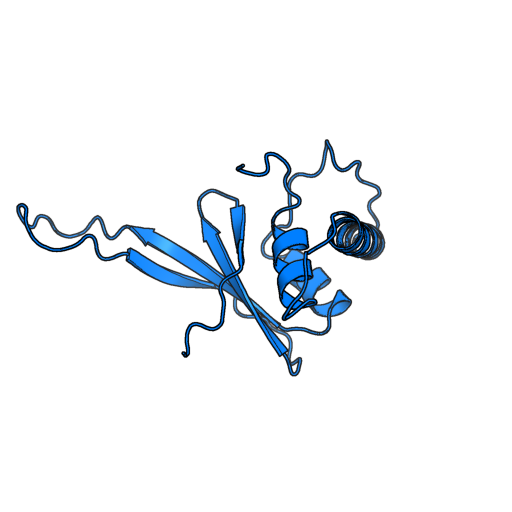 1
ATOM 818 O O . THR A 1 103 ? -4.165 -11.508 -4.082 1.00 89.06 103 THR A O 1
ATOM 821 N N . ILE A 1 104 ? -3.118 -10.222 -2.552 1.00 86.69 104 ILE A N 1
ATOM 822 C CA . ILE A 1 104 ? -2.623 -9.158 -3.424 1.00 86.69 104 ILE A CA 1
ATOM 823 C C . ILE A 1 104 ? -1.131 -9.370 -3.651 1.00 86.69 104 ILE A C 1
ATOM 825 O O . ILE A 1 104 ? -0.387 -9.630 -2.705 1.00 86.69 104 ILE A O 1
ATOM 829 N N . TYR A 1 105 ? -0.700 -9.200 -4.896 1.00 86.81 105 TYR A N 1
ATOM 830 C CA . TYR A 1 105 ? 0.694 -9.267 -5.311 1.00 86.81 105 TYR A CA 1
ATOM 831 C C . TYR A 1 105 ? 1.146 -7.851 -5.671 1.00 86.81 105 TYR A C 1
ATOM 833 O O . TYR A 1 105 ? 0.493 -7.163 -6.459 1.00 86.81 105 TYR A O 1
ATOM 841 N N . LEU A 1 106 ? 2.212 -7.392 -5.022 1.00 87.00 106 LEU A N 1
ATOM 842 C CA . LEU A 1 106 ? 2.836 -6.103 -5.281 1.00 87.00 106 LEU A CA 1
ATOM 843 C C . LEU A 1 106 ? 4.261 -6.331 -5.773 1.00 87.00 106 LEU A C 1
ATOM 845 O O . LEU A 1 106 ? 4.988 -7.144 -5.204 1.00 87.00 106 LEU A O 1
ATOM 849 N N . ASN A 1 107 ? 4.674 -5.566 -6.772 1.00 85.50 107 ASN A N 1
ATOM 850 C CA . ASN A 1 107 ? 6.075 -5.414 -7.126 1.00 85.50 107 ASN A CA 1
ATOM 851 C C . ASN A 1 107 ? 6.659 -4.228 -6.357 1.00 85.50 107 ASN A C 1
ATOM 853 O O . ASN A 1 107 ? 6.004 -3.196 -6.219 1.00 85.50 107 ASN A O 1
ATOM 857 N N . TYR A 1 108 ? 7.892 -4.364 -5.895 1.00 84.12 108 TYR A N 1
ATOM 858 C CA . TYR A 1 108 ? 8.690 -3.319 -5.282 1.00 84.12 108 TYR A CA 1
ATOM 859 C C . TYR A 1 108 ? 9.891 -3.029 -6.180 1.00 84.12 108 TYR A C 1
ATOM 861 O O . TYR A 1 108 ? 10.637 -3.942 -6.535 1.00 84.12 108 TYR A O 1
ATOM 869 N N . PHE A 1 109 ? 10.048 -1.771 -6.578 1.00 80.06 109 PHE A N 1
ATOM 870 C CA . PHE A 1 109 ? 11.165 -1.317 -7.400 1.00 80.06 109 PHE A CA 1
ATOM 871 C C . PHE A 1 109 ? 11.507 0.126 -7.026 1.00 80.06 109 PHE A C 1
ATOM 873 O O . PHE A 1 109 ? 10.611 0.965 -6.968 1.00 80.06 109 PHE A O 1
ATOM 880 N N . GLU A 1 110 ? 12.781 0.394 -6.723 1.00 76.12 110 GLU A N 1
ATOM 881 C CA . GLU A 1 110 ? 13.302 1.732 -6.386 1.00 76.12 110 GLU A CA 1
ATOM 882 C C . GLU A 1 110 ? 12.450 2.515 -5.361 1.00 76.12 110 GLU A C 1
ATOM 884 O O . GLU A 1 110 ? 12.207 3.709 -5.507 1.00 76.12 110 GLU A O 1
ATOM 889 N N . GLY A 1 111 ? 11.961 1.849 -4.307 1.00 71.50 111 GLY A N 1
ATOM 890 C CA . GLY A 1 111 ? 11.159 2.507 -3.263 1.00 71.50 111 GLY A CA 1
ATOM 891 C C . GLY A 1 111 ? 9.661 2.615 -3.559 1.00 71.50 111 GLY A C 1
ATOM 892 O O . GLY A 1 111 ? 8.906 3.084 -2.708 1.00 71.50 111 GLY A O 1
ATOM 893 N N . HIS A 1 112 ? 9.200 2.140 -4.716 1.00 76.19 112 HIS A N 1
ATOM 894 C CA . HIS A 1 112 ? 7.801 2.219 -5.125 1.00 76.19 112 HIS A CA 1
ATOM 895 C C . HIS A 1 112 ? 7.128 0.850 -5.189 1.00 76.19 112 HIS A C 1
ATOM 897 O O . HIS A 1 112 ? 7.692 -0.123 -5.691 1.00 76.19 112 HIS A O 1
ATOM 903 N N . PHE A 1 113 ? 5.871 0.797 -4.736 1.00 78.44 113 PHE A N 1
ATOM 904 C CA . PHE A 1 113 ? 4.997 -0.346 -4.980 1.00 78.44 113 PHE A CA 1
ATOM 905 C C . PHE A 1 113 ? 4.218 -0.164 -6.279 1.00 78.44 113 PHE A C 1
ATOM 907 O O . PHE A 1 113 ? 3.630 0.892 -6.520 1.00 78.44 113 PHE A O 1
ATOM 914 N N . SER A 1 114 ? 4.145 -1.226 -7.071 1.00 75.19 114 SER A N 1
ATOM 915 C CA . SER A 1 114 ? 3.234 -1.346 -8.208 1.00 75.19 114 SER A CA 1
ATOM 916 C C . SER A 1 114 ? 2.388 -2.611 -8.081 1.00 75.19 114 SER A C 1
ATOM 918 O O . SER A 1 114 ? 2.801 -3.601 -7.479 1.00 75.19 114 SER A O 1
ATOM 920 N N . TYR A 1 115 ? 1.164 -2.561 -8.598 1.00 70.75 115 TYR A N 1
ATOM 921 C CA . TYR A 1 115 ? 0.237 -3.684 -8.560 1.00 70.75 115 TYR A CA 1
ATOM 922 C C . TYR A 1 115 ? 0.553 -4.663 -9.690 1.00 70.75 115 TYR A C 1
ATOM 924 O O . TYR A 1 115 ? 0.668 -4.249 -10.844 1.00 70.75 115 TYR A O 1
ATOM 932 N N . THR A 1 116 ? 0.623 -5.954 -9.374 1.00 63.03 116 THR A N 1
ATOM 933 C CA . THR A 1 116 ? 0.680 -7.028 -10.367 1.00 63.03 116 THR A CA 1
ATOM 934 C C . THR A 1 116 ? -0.625 -7.814 -10.361 1.00 63.03 116 THR A C 1
ATOM 936 O O . THR A 1 116 ? -1.107 -8.267 -9.319 1.00 63.03 116 THR A O 1
ATOM 939 N N . GLN A 1 117 ? -1.218 -7.993 -11.545 1.00 60.12 117 GLN A N 1
ATOM 940 C CA . GLN A 1 117 ? -2.252 -9.012 -11.720 1.00 60.12 117 GLN A CA 1
ATOM 941 C C . GLN A 1 117 ? -1.625 -10.392 -11.471 1.00 60.12 117 GLN A C 1
ATOM 943 O O . GLN A 1 117 ? -0.425 -10.565 -11.676 1.00 60.12 117 GLN A O 1
ATOM 948 N N . ARG A 1 118 ? -2.431 -11.343 -10.973 1.00 55.59 118 ARG A N 1
ATOM 949 C CA . ARG A 1 118 ? -2.006 -12.717 -10.642 1.00 55.59 118 ARG A CA 1
ATOM 950 C C . ARG A 1 118 ? -0.990 -13.248 -11.661 1.00 55.59 118 ARG A C 1
ATOM 952 O O . ARG A 1 118 ? -1.287 -13.252 -12.850 1.00 55.59 118 ARG A O 1
ATOM 959 N N . LEU A 1 119 ? 0.161 -13.714 -11.176 1.00 52.31 119 LEU A N 1
ATOM 960 C CA . LEU A 1 119 ? 1.242 -14.284 -11.996 1.00 52.31 119 LEU A CA 1
ATOM 961 C C . LEU A 1 119 ? 0.870 -15.656 -12.601 1.00 52.31 119 LEU A C 1
ATOM 963 O O . LEU A 1 119 ? 1.610 -16.206 -13.405 1.00 52.31 119 LEU A O 1
ATOM 967 N N . ASP A 1 120 ? -0.271 -16.206 -12.194 1.00 48.25 120 ASP A N 1
ATOM 968 C CA . ASP A 1 120 ? -0.774 -17.547 -12.485 1.00 48.25 120 ASP A CA 1
ATOM 969 C C . ASP A 1 120 ? -1.841 -17.582 -13.608 1.00 48.25 120 ASP A C 1
ATOM 971 O O . ASP A 1 120 ? -2.735 -18.431 -13.598 1.00 48.25 120 ASP A O 1
ATOM 975 N N . LYS A 1 121 ? -1.754 -16.681 -14.598 1.00 37.12 121 LYS A N 1
ATOM 976 C CA . LYS A 1 121 ? -2.542 -16.748 -15.843 1.00 37.12 121 LYS A CA 1
ATOM 977 C C . LYS A 1 121 ? -1.684 -16.624 -17.092 1.00 37.12 121 LYS A C 1
ATOM 979 O O . LYS A 1 121 ? -0.867 -15.682 -17.144 1.00 37.12 121 LYS A O 1
#